Protein AF-Q4MZB0-F1 (afdb_monomer_lite)

InterPro domains:
  IPR019315 Multiple myeloma tumor-associated protein 2-like, N-terminal [PF10159] (12-90)
  IPR039207 Multiple myeloma tumor-associated protein 2-like [PTHR14580] (7-90)

Structure (mmCIF, N/CA/C/O backbone):
data_AF-Q4MZB0-F1
#
_entry.id   AF-Q4MZB0-F1
#
loop_
_atom_site.group_PDB
_atom_site.id
_atom_site.type_symbol
_atom_site.label_atom_id
_atom_site.label_alt_id
_atom_site.label_comp_id
_atom_site.label_asym_id
_atom_site.label_entity_id
_atom_site.label_seq_id
_atom_site.pdbx_PDB_ins_code
_atom_site.Cartn_x
_atom_site.Cartn_y
_atom_site.Cartn_z
_atom_site.occupancy
_atom_site.B_iso_or_equiv
_atom_site.auth_seq_id
_atom_site.auth_comp_id
_atom_site.auth_asym_id
_atom_site.auth_atom_id
_atom_site.pdbx_PDB_model_num
ATOM 1 N N . MET A 1 1 ? -14.186 22.008 -28.280 1.00 52.84 1 MET A N 1
ATOM 2 C CA . MET A 1 1 ? -13.708 20.897 -27.429 1.00 52.84 1 MET A CA 1
ATOM 3 C C . MET A 1 1 ? -13.409 19.735 -28.354 1.00 52.84 1 MET A C 1
ATOM 5 O O . MET A 1 1 ? -14.303 19.349 -29.092 1.00 52.84 1 MET A O 1
ATOM 9 N N . ILE A 1 2 ? -12.156 19.282 -28.42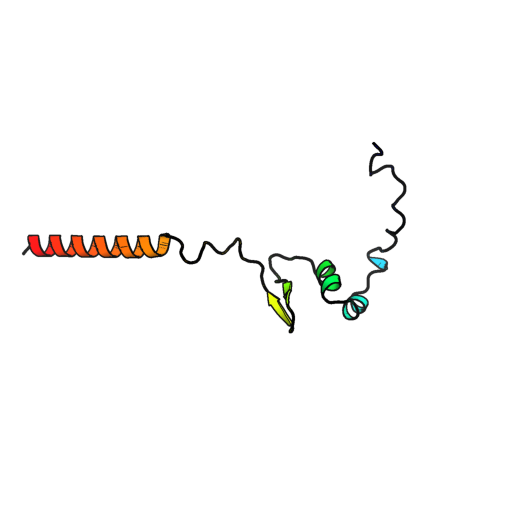3 1.00 59.50 2 ILE A N 1
ATOM 10 C CA . ILE A 1 2 ? -11.765 18.181 -29.314 1.00 59.50 2 ILE A CA 1
ATOM 11 C C . ILE A 1 2 ? -12.214 16.877 -28.666 1.00 59.50 2 ILE A C 1
ATOM 13 O O . ILE A 1 2 ? -11.890 16.615 -27.508 1.00 59.50 2 ILE A O 1
ATOM 17 N N . ASP A 1 3 ? -12.986 16.098 -29.411 1.00 62.19 3 ASP A N 1
ATOM 18 C CA . ASP A 1 3 ? -13.495 14.813 -28.965 1.00 62.19 3 ASP A CA 1
ATOM 19 C C . ASP A 1 3 ? -12.321 13.830 -28.823 1.00 62.19 3 ASP A C 1
ATOM 21 O O . ASP A 1 3 ? -11.559 13.612 -29.769 1.00 62.19 3 ASP A O 1
ATOM 25 N N . LEU A 1 4 ? -12.138 13.253 -27.631 1.00 60.59 4 LEU A N 1
ATOM 26 C CA . LEU A 1 4 ? -10.986 12.397 -27.294 1.00 60.59 4 LEU A CA 1
ATOM 27 C C . LEU A 1 4 ? -10.838 11.188 -28.234 1.00 60.59 4 LEU A C 1
ATOM 29 O O . LEU A 1 4 ? -9.740 10.660 -28.377 1.00 60.59 4 LEU A O 1
ATOM 33 N N . LYS A 1 5 ? -11.927 10.773 -28.892 1.00 66.12 5 LYS A N 1
ATOM 34 C 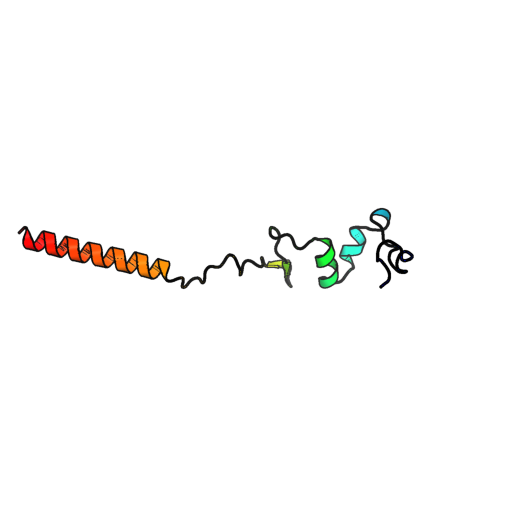CA . LYS A 1 5 ? -11.948 9.682 -29.877 1.00 66.12 5 LYS A CA 1
ATOM 35 C C . LYS A 1 5 ? -11.396 10.058 -31.257 1.00 66.12 5 LYS A C 1
ATOM 37 O O . LYS A 1 5 ? -11.050 9.160 -32.014 1.00 66.12 5 LYS A O 1
ATOM 42 N N . LEU A 1 6 ? -11.341 11.346 -31.593 1.00 73.38 6 LEU A N 1
ATOM 43 C CA . LEU A 1 6 ? -10.953 11.853 -32.919 1.00 73.38 6 LEU A CA 1
ATOM 44 C C . LEU A 1 6 ? -9.551 12.474 -32.946 1.00 73.38 6 LEU A C 1
ATOM 46 O O . LEU A 1 6 ? -9.052 12.819 -34.015 1.00 73.38 6 LEU A O 1
ATOM 50 N N . SER A 1 7 ? -8.909 12.629 -31.789 1.00 70.81 7 SER A N 1
ATOM 51 C CA . SER A 1 7 ? -7.538 13.130 -31.720 1.00 70.81 7 SER A CA 1
ATOM 52 C C . SER A 1 7 ? -6.556 12.042 -32.177 1.00 70.81 7 SER A C 1
ATOM 54 O O . SER A 1 7 ? -6.769 10.872 -31.848 1.00 70.81 7 SER A O 1
ATOM 56 N N . PRO A 1 8 ? -5.457 12.395 -32.876 1.00 74.06 8 PRO A N 1
ATOM 57 C CA . PRO A 1 8 ? -4.370 11.458 -33.135 1.00 74.06 8 PRO A CA 1
ATOM 58 C C . PRO A 1 8 ? -3.956 10.764 -31.830 1.00 74.06 8 PRO A C 1
ATOM 60 O O . PRO A 1 8 ? -3.958 11.431 -30.783 1.00 74.06 8 PRO A O 1
ATOM 63 N N . PRO A 1 9 ? -3.616 9.459 -31.859 1.00 66.75 9 PRO A N 1
ATOM 64 C CA . PRO A 1 9 ? -3.123 8.760 -30.681 1.00 66.75 9 PRO A CA 1
ATOM 65 C C . PRO A 1 9 ? -2.027 9.593 -30.022 1.00 66.75 9 PRO A C 1
ATOM 67 O O . PRO A 1 9 ? -1.087 10.015 -30.697 1.00 66.75 9 PRO A O 1
ATOM 70 N N . ARG A 1 10 ? -2.182 9.890 -28.725 1.00 70.56 10 ARG A N 1
ATOM 71 C CA . ARG A 1 10 ? -1.218 10.724 -28.001 1.00 70.56 10 ARG A CA 1
ATOM 72 C C . ARG A 1 10 ? 0.174 10.113 -28.155 1.00 70.56 10 ARG A C 1
ATOM 74 O O . ARG A 1 10 ? 0.377 8.927 -27.890 1.00 70.56 10 ARG A O 1
ATOM 81 N N . GLU A 1 11 ? 1.132 10.921 -28.591 1.00 63.09 11 GLU A N 1
ATOM 82 C CA . GLU A 1 11 ? 2.530 10.506 -28.642 1.00 63.09 11 GLU A CA 1
ATOM 83 C C . GLU A 1 11 ? 2.973 10.055 -27.240 1.00 63.09 11 GLU A C 1
ATOM 85 O O . GLU A 1 11 ? 2.673 10.706 -26.241 1.00 63.09 11 GLU A O 1
ATOM 90 N N . GLY A 1 12 ? 3.605 8.881 -27.157 1.00 64.62 12 GLY A N 1
ATOM 91 C CA . GLY A 1 12 ? 3.961 8.222 -25.892 1.00 64.62 12 GLY A CA 1
ATOM 92 C C . GLY A 1 12 ? 3.150 6.962 -25.567 1.00 64.62 12 GLY A C 1
ATOM 93 O O . GLY A 1 12 ? 3.610 6.134 -24.788 1.00 64.62 12 GLY A O 1
ATOM 94 N N . THR A 1 13 ? 2.007 6.718 -26.220 1.00 58.25 13 THR A N 1
ATOM 95 C CA . THR A 1 13 ? 1.242 5.460 -26.062 1.00 58.25 13 THR A CA 1
ATOM 96 C C . THR A 1 13 ? 1.772 4.338 -26.972 1.00 58.25 13 THR A C 1
ATOM 98 O O . THR A 1 13 ? 1.013 3.695 -27.689 1.00 58.25 13 THR A O 1
ATOM 101 N N . ARG A 1 14 ? 3.097 4.123 -27.012 1.00 59.44 14 ARG A N 1
ATOM 102 C CA . ARG A 1 14 ? 3.720 3.049 -27.824 1.00 59.44 14 ARG A CA 1
ATOM 103 C C . ARG A 1 14 ? 3.927 1.744 -27.052 1.00 59.44 14 ARG A C 1
ATOM 105 O O . ARG A 1 14 ? 4.219 0.730 -27.673 1.00 59.44 14 ARG A O 1
ATOM 112 N N . GLY A 1 15 ? 3.757 1.770 -25.731 1.00 69.50 15 GLY A N 1
ATOM 113 C CA . GLY A 1 15 ? 3.819 0.590 -24.875 1.00 69.50 15 GLY A CA 1
ATOM 114 C C . GLY A 1 15 ? 2.515 -0.197 -24.932 1.00 69.50 15 GLY A C 1
ATOM 115 O O . GLY A 1 15 ? 1.512 0.222 -24.358 1.00 69.50 15 GLY A O 1
ATOM 116 N N . GLY A 1 16 ? 2.534 -1.325 -25.638 1.00 70.88 16 GLY A N 1
ATOM 117 C CA . GLY A 1 16 ? 1.439 -2.293 -25.682 1.00 70.88 16 GLY A CA 1
ATOM 118 C C . GLY A 1 16 ? 1.705 -3.515 -24.802 1.00 70.88 16 GLY A C 1
ATOM 119 O O . GLY A 1 16 ? 2.820 -3.729 -24.323 1.00 70.88 16 GLY A O 1
ATOM 120 N N . ARG A 1 17 ? 0.690 -4.378 -24.651 1.00 65.94 17 ARG A N 1
ATOM 121 C CA . ARG A 1 17 ? 0.806 -5.683 -23.965 1.00 65.94 17 ARG A CA 1
ATOM 122 C C . ARG A 1 17 ? 1.975 -6.527 -24.489 1.00 65.94 17 ARG A C 1
ATOM 124 O O . ARG A 1 17 ? 2.563 -7.291 -23.740 1.00 65.94 17 ARG A O 1
ATOM 131 N N . GLU A 1 18 ? 2.297 -6.378 -25.766 1.00 75.81 18 GLU A N 1
ATOM 132 C CA . GLU A 1 18 ? 3.370 -7.090 -26.464 1.00 75.81 18 GLU A CA 1
ATOM 133 C C . GLU A 1 18 ? 4.789 -6.590 -26.143 1.00 75.81 18 GLU A C 1
ATOM 135 O O . GLU A 1 18 ? 5.748 -7.338 -26.307 1.00 75.81 18 GLU A O 1
ATOM 140 N N . GLN A 1 19 ? 4.937 -5.364 -25.633 1.00 77.31 19 GLN A N 1
ATOM 141 C CA . GLN A 1 19 ? 6.226 -4.827 -25.173 1.00 77.31 19 GLN A CA 1
ATOM 142 C C . GLN A 1 19 ? 6.446 -5.016 -23.670 1.00 77.31 19 GLN A C 1
ATOM 144 O O . GLN A 1 19 ? 7.550 -4.810 -23.172 1.00 77.31 19 GLN A O 1
ATOM 149 N N . PHE A 1 20 ? 5.402 -5.403 -22.943 1.00 80.00 20 PHE A N 1
ATOM 150 C CA . PHE A 1 20 ? 5.465 -5.603 -21.508 1.00 80.00 20 PHE A CA 1
ATOM 151 C C . PHE A 1 20 ? 6.167 -6.922 -21.162 1.00 80.00 20 PHE A C 1
ATOM 153 O O . PHE A 1 20 ? 5.780 -7.993 -21.636 1.00 80.00 20 PHE A O 1
ATOM 160 N N . LYS A 1 21 ? 7.170 -6.854 -20.280 1.00 84.12 21 LYS A N 1
ATOM 161 C CA . LYS A 1 21 ? 7.864 -8.022 -19.729 1.00 84.12 21 LYS A CA 1
ATOM 162 C C . LYS A 1 21 ? 7.822 -7.985 -18.206 1.00 84.12 21 LYS A C 1
ATOM 164 O O . LYS A 1 21 ? 8.216 -7.004 -17.584 1.00 84.12 21 LYS A O 1
ATOM 169 N N . TRP A 1 22 ? 7.413 -9.098 -17.598 1.00 81.88 22 TRP A N 1
ATOM 170 C CA . TRP A 1 22 ? 7.390 -9.249 -16.136 1.00 81.88 22 TRP A CA 1
ATOM 171 C C . TRP A 1 22 ? 8.778 -9.179 -15.490 1.00 81.88 22 TRP A C 1
ATOM 173 O O . TRP A 1 22 ? 8.888 -8.865 -14.308 1.00 81.88 22 TRP A O 1
ATOM 183 N N . GLU A 1 23 ? 9.831 -9.469 -16.251 1.00 85.06 23 GLU A N 1
ATOM 184 C CA . GLU A 1 23 ? 11.211 -9.389 -15.772 1.00 85.06 23 GLU A CA 1
ATOM 185 C C . GLU A 1 23 ? 11.647 -7.941 -15.517 1.00 85.06 23 GLU A C 1
ATOM 187 O O . GLU A 1 23 ? 12.293 -7.669 -14.506 1.00 85.06 23 GLU A O 1
ATOM 192 N N . ASP A 1 24 ? 11.204 -6.999 -16.353 1.00 83.56 24 ASP A N 1
ATOM 193 C CA . ASP A 1 24 ? 11.585 -5.587 -16.238 1.00 83.56 24 ASP A CA 1
ATOM 194 C C . ASP A 1 24 ? 11.055 -4.979 -14.924 1.00 83.56 24 ASP A C 1
ATOM 196 O O . ASP A 1 24 ? 11.744 -4.198 -14.265 1.00 83.56 24 ASP A O 1
ATOM 200 N N . LEU A 1 25 ? 9.892 -5.444 -14.443 1.00 79.62 25 LEU A N 1
ATOM 201 C CA . LEU A 1 25 ? 9.303 -5.057 -13.151 1.00 79.62 25 LEU A CA 1
ATOM 202 C C . LEU A 1 25 ? 10.182 -5.348 -11.937 1.00 79.62 25 LEU A C 1
ATOM 204 O O . LEU A 1 25 ? 10.007 -4.699 -10.910 1.00 79.62 25 LEU A O 1
ATOM 208 N N . LYS A 1 26 ? 11.105 -6.310 -12.022 1.00 82.19 26 LYS A N 1
ATOM 209 C CA . LYS A 1 26 ? 12.022 -6.617 -10.913 1.00 82.19 26 LYS A CA 1
ATOM 210 C C . LYS A 1 26 ? 13.079 -5.528 -10.726 1.00 82.19 26 LYS A C 1
ATOM 212 O O . LYS A 1 26 ? 13.606 -5.394 -9.628 1.00 82.19 26 LYS A O 1
ATOM 217 N N . SER A 1 27 ? 13.386 -4.784 -11.790 1.00 83.94 27 SER A N 1
ATOM 218 C CA . SER A 1 27 ? 14.383 -3.708 -11.786 1.00 83.94 27 SER A CA 1
ATOM 219 C C . SER A 1 27 ? 13.804 -2.336 -11.437 1.00 83.94 27 SER A C 1
ATOM 221 O O . SER A 1 27 ? 14.546 -1.440 -11.040 1.00 83.94 27 SER A O 1
ATOM 223 N N . HIS A 1 28 ? 12.487 -2.172 -11.574 1.00 78.56 28 HIS A N 1
ATOM 224 C CA . HIS A 1 28 ? 11.795 -0.930 -11.252 1.00 78.56 28 HIS A CA 1
ATOM 225 C C . HIS A 1 28 ? 11.689 -0.708 -9.742 1.00 78.56 28 HIS A C 1
ATOM 227 O O . HIS A 1 28 ? 11.635 -1.657 -8.955 1.00 78.56 28 HIS A O 1
ATOM 233 N N . ASP A 1 29 ? 11.626 0.566 -9.344 1.00 81.12 29 ASP A N 1
ATOM 234 C CA . ASP A 1 29 ? 11.386 0.926 -7.950 1.00 81.12 29 ASP A CA 1
ATOM 235 C C . ASP A 1 29 ? 10.031 0.377 -7.478 1.00 81.12 29 ASP A C 1
ATOM 237 O O . ASP A 1 29 ? 9.088 0.197 -8.260 1.00 81.12 29 ASP A O 1
ATOM 241 N N . LEU A 1 30 ? 9.935 0.118 -6.174 1.00 73.38 30 LEU A N 1
ATOM 242 C CA . LEU A 1 30 ? 8.777 -0.523 -5.558 1.00 73.38 30 LEU A CA 1
ATOM 243 C C . LEU A 1 30 ? 7.483 0.223 -5.908 1.00 73.38 30 LEU A C 1
ATOM 245 O O . LEU A 1 30 ? 6.489 -0.408 -6.254 1.00 73.38 30 LEU A O 1
ATOM 249 N N . LYS A 1 31 ? 7.540 1.561 -5.899 1.00 74.44 31 LYS A N 1
ATOM 250 C CA . LYS A 1 31 ? 6.417 2.451 -6.207 1.00 74.44 31 LYS A CA 1
ATOM 251 C C . LYS A 1 31 ? 5.841 2.207 -7.601 1.00 74.44 31 LYS A C 1
ATOM 253 O O . LYS A 1 31 ? 4.626 2.151 -7.759 1.00 74.44 31 LYS A O 1
ATOM 258 N N . ASP A 1 32 ? 6.694 2.052 -8.608 1.00 75.25 32 ASP A N 1
ATOM 259 C CA . ASP A 1 32 ? 6.240 1.888 -9.988 1.00 75.25 32 ASP A CA 1
ATOM 260 C C . ASP A 1 32 ? 5.699 0.479 -10.228 1.00 75.25 32 ASP A C 1
ATOM 262 O O . ASP A 1 32 ? 4.706 0.313 -10.937 1.00 75.25 32 ASP A O 1
ATOM 266 N N . ARG A 1 33 ? 6.289 -0.527 -9.570 1.00 78.50 33 ARG A N 1
ATOM 267 C CA . ARG A 1 33 ? 5.874 -1.933 -9.650 1.00 78.50 33 ARG A CA 1
ATOM 268 C C . ARG A 1 33 ? 4.458 -2.173 -9.114 1.00 78.50 33 ARG A C 1
ATOM 270 O O . ARG A 1 33 ? 3.737 -3.003 -9.674 1.00 78.50 33 ARG A O 1
ATOM 277 N N . GLU A 1 34 ? 4.036 -1.454 -8.073 1.00 73.38 34 GLU A N 1
ATOM 278 C CA . GLU A 1 34 ? 2.687 -1.595 -7.500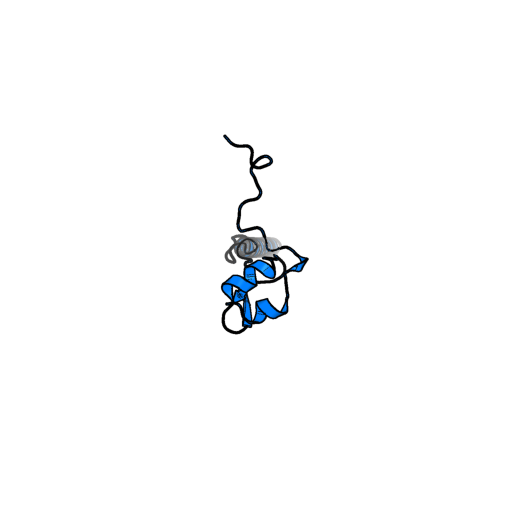 1.00 73.38 34 GLU A CA 1
ATOM 279 C C . GLU A 1 34 ? 1.571 -1.221 -8.486 1.00 73.38 34 GLU A C 1
ATOM 281 O O . GLU A 1 34 ? 0.512 -1.851 -8.485 1.00 73.38 34 GLU A O 1
ATOM 286 N N . HIS A 1 35 ? 1.817 -0.276 -9.400 1.00 74.62 35 HIS A N 1
ATOM 287 C CA . HIS A 1 35 ? 0.830 0.103 -10.416 1.00 74.62 35 HIS A CA 1
ATOM 288 C C . HIS A 1 35 ? 0.505 -1.039 -11.397 1.00 74.62 35 HIS A C 1
ATOM 290 O O . HIS A 1 35 ? -0.589 -1.059 -11.960 1.00 74.62 35 HIS A O 1
ATOM 296 N N . TYR A 1 36 ? 1.413 -2.009 -11.572 1.00 75.88 36 TYR A N 1
ATOM 297 C CA . TYR A 1 36 ? 1.242 -3.142 -12.492 1.00 75.88 36 TYR A CA 1
ATOM 298 C C . TYR A 1 36 ? 0.664 -4.396 -11.832 1.00 75.88 36 TYR A C 1
ATOM 300 O O . TYR A 1 36 ? 0.002 -5.188 -12.500 1.00 75.88 36 TYR A O 1
ATOM 308 N N . LEU A 1 37 ? 0.892 -4.589 -10.529 1.00 70.00 37 LEU A N 1
ATOM 309 C CA . LEU A 1 37 ? 0.312 -5.709 -9.773 1.00 70.00 37 LEU A CA 1
ATOM 310 C C . LEU A 1 37 ? -1.190 -5.521 -9.505 1.00 70.00 37 LEU A C 1
ATOM 312 O O . LEU A 1 37 ? -1.876 -6.478 -9.147 1.00 70.00 37 LEU A O 1
ATOM 316 N N . GLY A 1 38 ? -1.700 -4.312 -9.756 1.00 63.03 38 GLY A N 1
ATOM 317 C CA . GLY A 1 38 ? -3.089 -3.942 -9.553 1.00 63.03 38 GLY A CA 1
ATOM 318 C C . GLY A 1 38 ? -3.393 -3.738 -8.072 1.00 63.03 38 GLY A C 1
ATOM 319 O O . GLY A 1 38 ? -3.018 -4.537 -7.217 1.00 63.03 38 GLY A O 1
ATOM 320 N N . HIS A 1 39 ? -4.129 -2.674 -7.761 1.00 61.50 39 HIS A N 1
ATOM 321 C CA . HIS A 1 39 ? -4.676 -2.459 -6.422 1.00 61.50 39 HIS A CA 1
ATOM 322 C C . HIS A 1 39 ? -5.860 -3.415 -6.216 1.00 61.50 39 HIS A C 1
ATOM 324 O O . HIS A 1 39 ? -7.026 -3.038 -6.325 1.00 61.50 39 HIS A O 1
ATOM 330 N N . SER A 1 40 ? -5.570 -4.696 -6.002 1.00 57.28 40 SER A N 1
ATOM 331 C CA . SER A 1 40 ? -6.594 -5.673 -5.654 1.00 57.28 40 SER A CA 1
ATOM 332 C C . SER A 1 40 ? -7.0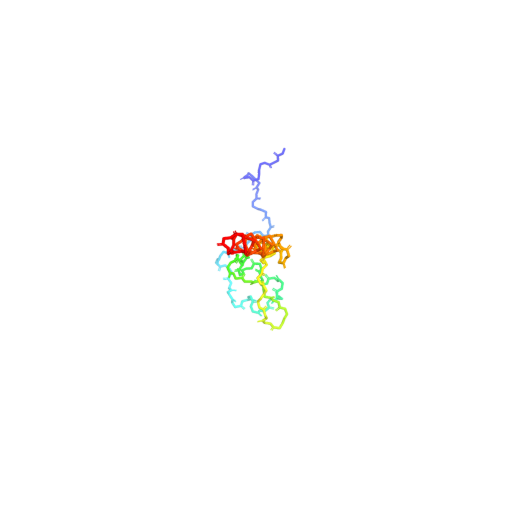30 -5.438 -4.215 1.00 57.28 40 SER A C 1
ATOM 334 O O . SER A 1 40 ? -6.218 -5.490 -3.305 1.00 57.28 40 SER A O 1
ATOM 336 N N . VAL A 1 41 ? -8.330 -5.293 -3.965 1.00 59.53 41 VAL A N 1
ATOM 337 C CA . VAL A 1 41 ? -8.869 -5.281 -2.590 1.00 59.53 41 VAL A CA 1
ATOM 338 C C . VAL A 1 41 ? -8.503 -6.567 -1.819 1.00 59.53 41 VAL A C 1
ATOM 340 O O . VAL A 1 41 ? -8.455 -6.579 -0.589 1.00 59.53 41 VAL A O 1
ATOM 343 N N . LYS A 1 42 ? -8.212 -7.663 -2.538 1.00 61.12 42 LYS A N 1
ATOM 344 C CA . LYS A 1 42 ? -7.832 -8.960 -1.958 1.00 61.12 42 LYS A CA 1
ATOM 345 C C . LYS A 1 42 ? -6.342 -9.072 -1.625 1.00 61.12 42 LYS A C 1
ATOM 347 O O . LYS A 1 42 ? -5.994 -9.908 -0.798 1.00 61.12 42 LYS A O 1
ATOM 352 N N . VAL A 1 43 ? -5.476 -8.275 -2.252 1.00 63.69 43 VAL A N 1
ATOM 353 C CA . VAL A 1 43 ? -4.020 -8.332 -2.055 1.00 63.69 43 VAL A CA 1
ATOM 354 C C . VAL A 1 43 ? -3.575 -6.984 -1.508 1.00 63.69 43 VAL A C 1
ATOM 356 O O . VAL A 1 43 ? -3.750 -5.964 -2.160 1.00 63.69 43 VAL A O 1
ATOM 359 N N . GLY A 1 44 ? -3.045 -6.973 -0.285 1.00 68.31 44 GLY A N 1
ATOM 360 C CA . GLY A 1 44 ? -2.552 -5.741 0.328 1.00 68.31 44 GLY A CA 1
ATOM 361 C C . GLY A 1 44 ? -1.444 -5.073 -0.494 1.00 68.31 44 GLY A C 1
ATOM 362 O O . GLY A 1 44 ? -0.818 -5.702 -1.345 1.00 68.31 44 GLY A O 1
ATOM 363 N N . LEU A 1 45 ? -1.187 -3.803 -0.204 1.00 72.31 45 LEU A N 1
ATOM 364 C CA . LEU A 1 45 ? -0.035 -3.064 -0.717 1.00 72.31 45 LEU A CA 1
ATOM 365 C C . LEU A 1 45 ? 1.253 -3.638 -0.118 1.00 72.31 45 LEU A C 1
ATOM 367 O O . LEU A 1 45 ? 1.264 -4.078 1.035 1.00 72.31 45 LEU A O 1
ATOM 371 N N . LEU A 1 46 ? 2.333 -3.654 -0.888 1.00 72.75 46 LEU A N 1
ATOM 372 C CA . LEU A 1 46 ? 3.633 -4.131 -0.444 1.00 72.75 46 LEU A CA 1
ATOM 373 C C . LEU A 1 46 ? 4.358 -2.999 0.296 1.00 72.75 46 LEU A C 1
ATOM 375 O O . LEU A 1 46 ? 4.925 -2.081 -0.289 1.00 72.75 46 LEU A O 1
ATOM 379 N N . GLU A 1 47 ? 4.378 -3.084 1.619 1.00 74.19 47 GLU A N 1
ATOM 380 C CA . GLU A 1 47 ? 5.152 -2.193 2.471 1.00 74.19 47 GLU A CA 1
ATOM 381 C C . GLU A 1 47 ? 6.662 -2.472 2.390 1.00 74.19 47 GLU A C 1
ATOM 383 O O . GLU A 1 47 ? 7.144 -3.521 1.940 1.00 74.19 47 GLU A O 1
ATOM 388 N N . ARG A 1 48 ? 7.440 -1.522 2.925 1.00 72.06 48 ARG A N 1
ATOM 389 C CA . ARG A 1 48 ? 8.873 -1.711 3.176 1.00 72.06 48 ARG A CA 1
ATOM 390 C C . ARG A 1 48 ? 9.085 -2.982 4.013 1.00 72.06 48 ARG A C 1
ATOM 392 O O . ARG A 1 48 ? 8.363 -3.215 4.977 1.00 72.06 48 ARG A O 1
ATOM 399 N N . LYS A 1 49 ? 10.132 -3.753 3.691 1.00 75.69 49 LYS A N 1
ATOM 400 C CA . LYS A 1 49 ? 10.491 -5.040 4.332 1.00 75.69 49 LYS A CA 1
ATOM 401 C C . LYS A 1 49 ? 9.583 -6.236 3.981 1.00 75.69 49 LYS A C 1
ATOM 403 O O . LYS A 1 49 ? 9.403 -7.116 4.815 1.00 75.69 49 LYS A O 1
ATOM 408 N N . ASN A 1 50 ? 9.033 -6.296 2.763 1.00 72.06 50 ASN A N 1
ATOM 409 C CA . ASN A 1 50 ? 8.243 -7.438 2.264 1.00 72.06 50 ASN A CA 1
ATOM 410 C C . ASN A 1 50 ? 6.975 -7.752 3.081 1.00 72.06 50 ASN A C 1
ATOM 412 O O . ASN A 1 50 ? 6.473 -8.877 3.049 1.00 72.06 50 ASN A O 1
ATOM 416 N N . LYS A 1 51 ? 6.441 -6.770 3.811 1.00 76.19 51 LYS A N 1
ATOM 417 C CA . LYS A 1 51 ? 5.182 -6.918 4.539 1.00 76.19 51 LYS A CA 1
ATOM 418 C C . LYS A 1 51 ? 4.034 -6.475 3.641 1.00 76.19 51 LYS A C 1
ATOM 420 O O . LYS A 1 51 ? 4.159 -5.480 2.945 1.00 76.19 51 LYS A O 1
ATOM 425 N N . PHE A 1 52 ? 2.917 -7.191 3.659 1.00 74.56 52 PHE A N 1
ATOM 426 C CA . PHE A 1 52 ? 1.713 -6.757 2.955 1.00 74.56 52 PHE A CA 1
ATOM 427 C C . PHE A 1 52 ? 0.786 -6.018 3.926 1.00 74.56 52 PHE A C 1
ATOM 429 O O . PHE A 1 52 ? 0.452 -6.547 4.987 1.00 74.56 52 PHE A O 1
ATOM 436 N N . TYR A 1 53 ? 0.368 -4.806 3.564 1.00 77.25 53 TYR A N 1
ATOM 437 C CA . TYR A 1 53 ? -0.605 -4.001 4.294 1.00 77.25 53 TYR A CA 1
ATOM 438 C C . TYR A 1 53 ? -1.922 -3.947 3.523 1.00 77.25 53 TYR A C 1
ATOM 440 O O . TYR A 1 53 ? -2.012 -3.388 2.430 1.00 77.25 53 TYR A O 1
ATOM 448 N N . LYS A 1 54 ? -2.974 -4.534 4.091 1.00 78.88 54 LYS A N 1
ATOM 449 C CA . LYS A 1 54 ? -4.311 -4.478 3.505 1.00 78.88 54 LYS A CA 1
ATOM 450 C C . LYS A 1 54 ? -5.025 -3.212 3.979 1.00 78.88 54 LYS A C 1
ATOM 452 O O . LYS A 1 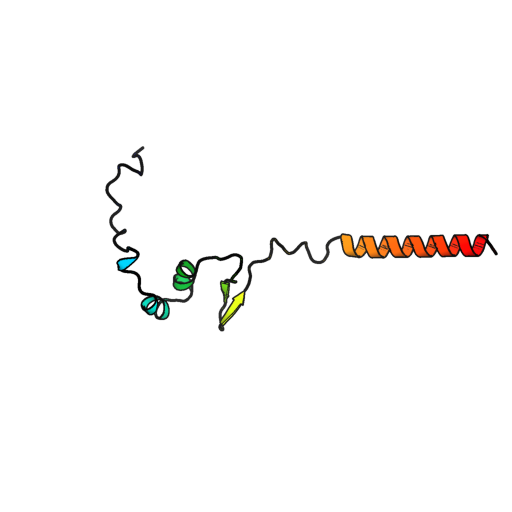54 ? -5.152 -2.973 5.179 1.00 78.88 54 LYS A O 1
ATOM 457 N N . HIS A 1 55 ? -5.482 -2.392 3.035 1.00 72.00 55 HIS A N 1
ATOM 458 C CA . HIS A 1 55 ? -6.083 -1.088 3.311 1.00 72.00 55 HIS A CA 1
ATOM 459 C C . HIS A 1 55 ? -7.563 -1.231 3.731 1.00 72.00 55 HIS A C 1
ATOM 461 O O . HIS A 1 55 ? -8.456 -0.737 3.056 1.00 72.00 55 HIS A O 1
ATOM 467 N N . ASP A 1 56 ? -7.829 -1.911 4.851 1.00 77.25 56 ASP A N 1
ATOM 468 C CA . ASP A 1 56 ? -9.175 -2.291 5.330 1.00 77.25 56 ASP A CA 1
ATOM 469 C C . ASP A 1 56 ? -9.825 -1.261 6.275 1.00 77.25 56 ASP A C 1
ATOM 471 O O . ASP A 1 56 ? -10.714 -1.590 7.056 1.00 77.25 56 ASP A O 1
ATOM 475 N N . TRP A 1 57 ? -9.392 0.001 6.245 1.00 73.75 57 TRP A N 1
ATOM 476 C CA . TRP A 1 57 ? -9.937 1.055 7.119 1.00 73.75 57 TRP A CA 1
ATOM 477 C C . TRP A 1 57 ? -11.460 1.225 7.004 1.00 73.75 57 TRP A C 1
ATOM 479 O O . TRP A 1 57 ? -12.095 1.567 7.988 1.00 73.75 57 TRP A O 1
ATOM 489 N N . TYR A 1 58 ? -12.044 0.942 5.837 1.00 72.75 58 TYR A N 1
ATOM 490 C CA . TYR A 1 58 ? -13.489 1.019 5.593 1.00 72.75 58 TYR A CA 1
ATOM 491 C C . TYR A 1 58 ? -14.267 -0.202 6.118 1.00 72.75 58 TYR A C 1
ATOM 493 O O . TYR A 1 58 ? -15.486 -0.150 6.239 1.00 72.75 58 TYR A O 1
ATOM 501 N N . LEU A 1 59 ? -13.579 -1.317 6.394 1.00 74.69 59 LEU A N 1
ATOM 502 C CA . LEU A 1 59 ? -14.151 -2.516 7.026 1.00 74.69 59 LEU A CA 1
ATOM 503 C C . LEU A 1 59 ? -14.068 -2.441 8.547 1.00 74.69 59 LEU A C 1
ATOM 505 O O . LEU A 1 59 ? -14.845 -3.093 9.244 1.00 74.69 59 LEU A O 1
ATOM 509 N N . LYS A 1 60 ? -13.128 -1.646 9.062 1.00 67.31 60 LYS A N 1
ATOM 510 C CA . LYS A 1 60 ? -13.065 -1.309 10.476 1.00 67.31 60 LYS A CA 1
ATOM 511 C C . LYS A 1 60 ? -14.250 -0.398 10.787 1.00 67.31 60 LYS A C 1
ATOM 513 O O . LYS A 1 60 ? -14.147 0.819 10.689 1.00 67.31 60 LYS A O 1
ATOM 518 N N . LYS A 1 61 ? -15.377 -0.992 11.193 1.00 61.09 61 LYS A N 1
ATOM 519 C CA . LYS A 1 61 ? -16.226 -0.325 12.185 1.00 61.09 61 LYS A CA 1
ATOM 520 C C . LYS A 1 61 ? -15.284 0.017 13.332 1.00 61.09 61 LYS A C 1
ATOM 522 O O . LYS A 1 61 ? -14.529 -0.869 13.739 1.00 61.09 61 LYS A O 1
ATOM 527 N N . ASP A 1 62 ? -15.235 1.284 13.739 1.00 62.62 62 ASP A N 1
ATOM 528 C CA . ASP A 1 62 ? -14.419 1.727 14.867 1.00 62.62 62 ASP A CA 1
ATOM 529 C C . ASP A 1 62 ? -14.468 0.647 15.941 1.00 62.62 62 ASP A C 1
ATOM 531 O O . ASP A 1 62 ? -15.547 0.296 16.396 1.00 62.62 62 ASP A O 1
ATOM 535 N N . SER A 1 63 ? -13.335 0.058 16.320 1.00 53.34 63 SER A N 1
ATOM 536 C CA . SER A 1 63 ? -13.270 -1.003 17.338 1.00 53.34 63 SER A CA 1
ATOM 537 C C . SER A 1 63 ? -13.410 -0.426 18.759 1.00 53.34 63 SER A C 1
ATOM 539 O O . SER A 1 63 ? -12.699 -0.799 19.686 1.00 53.34 63 SER A O 1
ATOM 541 N N . LYS A 1 64 ? -14.290 0.570 18.856 1.00 52.75 64 LYS A N 1
ATOM 542 C CA . LYS A 1 64 ? -14.996 1.140 20.001 1.00 52.75 64 LYS A CA 1
ATOM 543 C C . LYS A 1 64 ? -16.433 1.418 19.540 1.00 52.75 64 LYS A C 1
ATOM 545 O O . LYS A 1 64 ? -17.000 2.473 19.816 1.00 52.75 64 LYS A O 1
ATOM 550 N N . SER A 1 65 ? -16.982 0.529 18.714 1.00 47.75 65 SER A N 1
ATOM 551 C CA . SER A 1 65 ? -18.348 0.646 18.254 1.00 47.75 65 SER A CA 1
ATOM 552 C C . SER A 1 65 ? -19.197 0.365 19.470 1.00 47.75 65 SER A C 1
ATOM 554 O O . SER A 1 65 ? -19.118 -0.70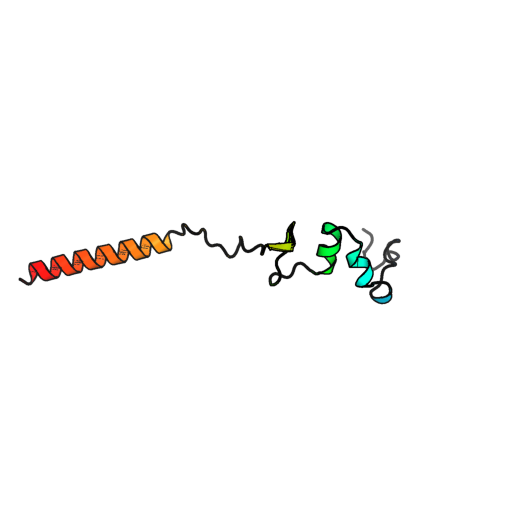8 20.053 1.00 47.75 65 SER A O 1
ATOM 556 N N . HIS A 1 66 ? -19.987 1.366 19.818 1.00 51.56 66 HIS A N 1
ATOM 557 C CA . HIS A 1 66 ? -21.064 1.428 20.798 1.00 51.56 66 HIS A CA 1
ATOM 558 C C . HIS A 1 66 ? -21.892 0.133 20.995 1.00 51.56 66 HIS A C 1
ATOM 560 O O . HIS A 1 66 ? -22.656 0.050 21.941 1.00 51.56 66 HIS A O 1
ATOM 566 N N . THR A 1 67 ? -21.780 -0.854 20.105 1.00 50.91 67 THR A N 1
ATOM 567 C CA . THR A 1 67 ? -22.467 -2.147 20.117 1.00 50.91 67 THR A CA 1
ATOM 568 C C . THR A 1 67 ? -21.972 -3.090 21.211 1.00 50.91 67 THR A C 1
ATOM 570 O O . THR A 1 67 ? -22.811 -3.637 21.908 1.00 50.91 67 THR A O 1
ATOM 573 N N . ASP A 1 68 ? -20.656 -3.236 21.421 1.00 55.22 68 ASP A N 1
ATOM 574 C CA . ASP A 1 68 ? -20.145 -4.183 22.434 1.00 55.22 68 ASP A CA 1
ATOM 575 C C . ASP A 1 68 ? -20.499 -3.704 23.849 1.00 55.22 68 ASP A C 1
ATOM 577 O O . ASP A 1 68 ? -20.908 -4.491 24.692 1.00 55.22 68 ASP A O 1
ATOM 581 N N . THR A 1 69 ? -20.447 -2.387 24.082 1.00 58.41 69 THR A N 1
ATOM 582 C CA . THR A 1 69 ? -20.884 -1.784 25.349 1.00 58.41 69 THR A CA 1
ATOM 583 C C . THR A 1 69 ? -22.394 -1.901 25.558 1.00 58.41 69 THR A C 1
ATOM 585 O O . THR A 1 69 ? -22.833 -2.123 26.674 1.00 58.41 69 THR A O 1
ATOM 588 N N . LEU A 1 70 ? -23.201 -1.782 24.494 1.00 60.31 70 LEU A N 1
ATOM 589 C CA . LEU A 1 70 ? -24.660 -1.910 24.605 1.00 60.31 70 LEU A CA 1
ATOM 590 C C . LEU A 1 70 ? -25.090 -3.352 24.910 1.00 60.31 70 LEU A C 1
ATOM 592 O O . LEU A 1 70 ? -25.990 -3.549 25.716 1.00 60.31 70 LEU A O 1
ATOM 596 N N . GLU A 1 71 ? -24.450 -4.350 24.296 1.00 67.69 71 GLU A N 1
ATOM 597 C CA . GLU A 1 71 ? -24.757 -5.764 24.559 1.00 67.69 71 GLU A CA 1
ATOM 598 C C . GLU A 1 71 ? -24.367 -6.178 25.990 1.00 67.69 71 GLU A C 1
ATOM 600 O O . GLU A 1 71 ? -25.097 -6.934 26.636 1.00 67.69 71 GLU A O 1
ATOM 605 N N . GLU A 1 72 ? -23.249 -5.658 26.507 1.00 71.44 72 GLU A N 1
ATOM 606 C CA . GLU A 1 72 ? -22.840 -5.852 27.904 1.00 71.44 72 GLU A CA 1
ATOM 607 C C . GLU A 1 72 ? -23.829 -5.185 28.880 1.00 71.44 72 GLU A C 1
ATOM 609 O O . GLU A 1 72 ? -24.289 -5.837 29.822 1.00 71.44 72 GLU A O 1
ATOM 614 N N . ASP A 1 73 ? -24.240 -3.942 28.607 1.00 75.56 73 ASP A N 1
ATOM 615 C CA . ASP A 1 73 ? -25.197 -3.193 29.434 1.00 75.56 73 ASP A CA 1
ATOM 616 C C . ASP A 1 73 ? -26.592 -3.865 29.475 1.00 75.56 73 ASP A C 1
ATOM 618 O O . ASP A 1 73 ? -27.215 -3.976 30.535 1.00 75.56 73 ASP A O 1
ATOM 622 N N . GLU A 1 74 ? -27.098 -4.363 28.340 1.00 77.44 74 GLU A N 1
ATOM 623 C CA . GLU A 1 74 ? -28.395 -5.060 28.261 1.00 77.44 74 GLU A CA 1
ATOM 624 C C . GLU A 1 74 ? -28.395 -6.392 29.035 1.00 77.44 74 GLU A C 1
ATOM 626 O O . GLU A 1 74 ? -29.385 -6.749 29.694 1.00 77.44 74 GLU A O 1
ATOM 631 N N . ALA A 1 75 ? -27.277 -7.123 28.999 1.00 84.69 75 ALA A N 1
ATOM 632 C CA . ALA A 1 75 ? -27.118 -8.375 29.733 1.00 84.69 75 ALA A CA 1
ATOM 633 C C . ALA A 1 75 ? -27.072 -8.151 31.256 1.00 84.69 75 ALA A C 1
ATOM 635 O O . ALA A 1 75 ? -27.626 -8.951 32.020 1.00 84.69 75 ALA A O 1
ATOM 636 N N . GLU A 1 76 ? -26.444 -7.063 31.708 1.00 86.94 76 GLU A N 1
ATOM 637 C CA . GLU A 1 76 ? -26.420 -6.687 33.124 1.00 86.94 76 GLU A CA 1
ATOM 638 C C . GLU A 1 76 ? -27.803 -6.268 33.635 1.00 86.94 76 GLU A C 1
ATOM 640 O O . GLU A 1 76 ? -28.235 -6.746 34.688 1.00 86.94 76 GLU A O 1
ATOM 645 N N . LEU A 1 77 ? -28.541 -5.460 32.866 1.00 88.19 77 LEU A N 1
ATOM 646 C CA . LEU A 1 77 ? -29.911 -5.061 33.209 1.00 88.19 77 LEU A CA 1
ATOM 647 C C . LEU A 1 77 ? -30.852 -6.267 33.329 1.00 88.19 77 LEU A C 1
ATOM 649 O O . LEU A 1 77 ? -31.642 -6.345 34.272 1.00 88.19 77 LEU A O 1
ATOM 653 N N . THR A 1 78 ? -30.730 -7.238 32.419 1.00 88.06 78 THR A N 1
ATOM 654 C CA . THR A 1 78 ? -31.535 -8.469 32.456 1.00 88.06 78 THR A CA 1
ATOM 655 C C . THR A 1 78 ? -31.247 -9.286 33.718 1.00 88.06 78 THR A C 1
ATOM 657 O O . THR A 1 78 ? -32.179 -9.708 34.400 1.00 88.06 78 THR A O 1
ATOM 660 N N . ARG A 1 79 ? -29.970 -9.448 34.098 1.00 91.31 79 ARG A N 1
ATOM 661 C CA . ARG A 1 79 ? -29.591 -10.162 35.332 1.00 91.31 79 ARG A CA 1
ATOM 662 C C . ARG A 1 79 ? -30.133 -9.507 36.598 1.00 91.31 79 ARG A C 1
ATOM 664 O O . ARG A 1 79 ? -30.534 -10.221 37.514 1.00 91.31 79 ARG A O 1
ATOM 671 N N . LEU A 1 80 ? -30.110 -8.176 36.676 1.00 92.25 80 LEU A N 1
ATOM 672 C CA . LEU A 1 80 ? -30.640 -7.446 37.831 1.00 92.25 80 LEU A CA 1
ATOM 673 C C . LEU A 1 80 ? -32.151 -7.643 37.960 1.00 92.25 80 LEU A C 1
ATOM 675 O O . LEU A 1 80 ? -32.637 -7.938 39.048 1.00 92.25 80 LEU A O 1
ATOM 679 N N . TYR A 1 81 ? -32.870 -7.557 36.841 1.00 92.38 81 TYR A N 1
ATOM 680 C CA . TYR A 1 81 ? -34.310 -7.790 36.810 1.00 92.38 81 TYR A CA 1
ATOM 681 C C . TYR A 1 81 ? -34.676 -9.231 37.202 1.00 92.38 81 TYR A C 1
ATOM 683 O O . TYR A 1 81 ? -35.578 -9.453 38.007 1.00 92.38 81 TYR A O 1
ATOM 691 N N . GLU A 1 82 ? -33.934 -10.223 36.702 1.00 92.25 82 GLU A N 1
ATOM 692 C CA . GLU A 1 82 ? -34.112 -11.625 37.100 1.00 92.25 82 GLU A CA 1
ATOM 693 C C . GLU A 1 82 ? -33.861 -11.842 38.602 1.00 92.25 82 GLU A C 1
ATOM 695 O O . GLU A 1 82 ? -34.587 -12.602 39.246 1.00 92.25 82 GLU A O 1
ATOM 700 N N . GLN A 1 83 ? -32.855 -11.173 39.180 1.00 92.19 83 GLN A N 1
ATOM 701 C CA . GLN A 1 83 ? -32.582 -11.231 40.619 1.00 92.19 83 GLN A CA 1
ATOM 702 C C . GLN A 1 83 ? -33.695 -10.599 41.456 1.00 92.19 83 GLN A C 1
ATOM 704 O O . GLN A 1 83 ? -34.071 -11.178 42.475 1.00 92.19 83 GLN A O 1
ATOM 709 N N . GLU A 1 84 ? -34.225 -9.454 41.028 1.00 91.12 84 GLU A N 1
ATOM 710 C CA . GLU A 1 84 ? -35.339 -8.777 41.696 1.00 91.12 84 GLU A CA 1
ATOM 711 C C . GLU A 1 84 ? -36.588 -9.672 41.714 1.00 91.12 84 GLU A C 1
ATOM 713 O O . GLU A 1 84 ? -37.130 -9.944 42.783 1.00 91.12 84 GLU A O 1
ATOM 718 N N . ILE A 1 85 ? -36.958 -10.262 40.569 1.00 92.19 85 ILE A N 1
ATOM 719 C CA . ILE A 1 85 ? -38.089 -11.202 40.483 1.00 92.19 85 ILE A CA 1
ATOM 720 C C . ILE A 1 85 ? -37.889 -12.417 41.402 1.00 92.19 85 ILE A C 1
ATOM 722 O O . ILE A 1 85 ? -38.828 -12.852 42.070 1.00 92.19 85 ILE A O 1
ATOM 726 N N . MET A 1 86 ? -36.681 -12.991 41.442 1.00 87.12 86 MET A N 1
ATOM 727 C CA . MET A 1 86 ? -36.390 -14.135 42.315 1.00 87.12 86 MET A CA 1
ATOM 728 C C . MET A 1 86 ? -36.495 -13.782 43.801 1.00 87.12 86 MET A C 1
ATOM 730 O O . MET A 1 86 ? -36.899 -14.634 44.590 1.00 87.12 86 MET A O 1
ATOM 734 N N . GLN A 1 87 ? -36.132 -12.556 44.186 1.00 87.19 87 GLN A N 1
ATOM 735 C CA . GLN A 1 87 ? -36.281 -12.078 45.561 1.00 87.19 87 GLN A CA 1
ATOM 736 C C . GLN A 1 87 ? -37.740 -11.808 45.926 1.00 87.19 87 GLN A C 1
ATOM 738 O O . GLN A 1 87 ? -38.132 -12.116 47.045 1.00 87.19 87 GLN A O 1
ATOM 743 N N . GLU A 1 88 ? -38.543 -11.276 45.004 1.00 84.31 88 GLU A N 1
ATOM 744 C CA . GLU A 1 88 ? -39.976 -11.048 45.231 1.00 84.31 88 GLU A CA 1
ATOM 745 C C . GLU A 1 88 ? -40.796 -12.347 45.295 1.00 84.31 88 GLU A C 1
ATOM 747 O O . GLU A 1 88 ? -41.848 -12.383 45.934 1.00 84.31 88 GLU A O 1
ATOM 752 N N . MET A 1 89 ? -40.338 -13.420 44.638 1.00 72.88 89 MET A N 1
ATOM 753 C CA . MET A 1 89 ? -40.988 -14.737 44.676 1.00 72.88 89 MET A CA 1
ATOM 754 C C . MET A 1 89 ? -40.683 -15.569 45.936 1.00 72.88 89 MET A C 1
ATOM 756 O O . MET A 1 89 ? -41.290 -16.634 46.096 1.00 72.88 89 MET A O 1
ATOM 760 N N . LEU A 1 90 ? -39.752 -15.132 46.793 1.00 61.25 90 LEU A N 1
ATOM 761 C CA . LEU A 1 90 ? -39.362 -15.812 48.036 1.00 61.25 90 LEU A CA 1
ATOM 762 C C . LEU A 1 90 ? -40.181 -15.312 49.238 1.00 61.25 90 LEU A C 1
ATOM 764 O O . LEU A 1 90 ? -40.602 -16.174 50.045 1.00 61.25 90 LEU A O 1
#

Foldseek 3Di:
DDDPVPDDDPPPPPDDPVNDDPVVLVVDDLVVSDVVVDPDLVWARQDPPRDGDRPCPVVDPPPVPPVVVVVVVVVVVVVVVVVVVVVVVD

Organism: Theileria parva (NCBI:txid5875)

Radius of gyration: 29.01 Å; chains: 1; bounding box: 55×37×81 Å

Secondary structure (DSSP, 8-state):
---TTTSPPPTTTT--TTT--TTGGGTS-HHHHHHHH---TTS-EE-TTS-EE---TTT---TT-THHHHHHHHHHHHHHHHHHHHHHT-

Sequence (90 aa):
MIDLKLSPPREGTRGGREQFKWEDLKSHDLKDREHYLGHSVKVGLLERKNKFYKHDWYLKKDSKSHTDTLEEDEAELTRLYEQEIMQEML

pLDDT: mean 72.51, std 11.01, range [47.75, 92.38]